Protein AF-A0A2V8WTR9-F1 (afdb_monomer_lite)

Secondary structure (DSSP, 8-state):
-EEE-SSPPPSSSSPPPEEEETTEE---EEEETTEEE----HHHHSSSS--EEEEE-TTS-BPPPEE-

Structure (mmCIF, N/CA/C/O backbone):
data_AF-A0A2V8WTR9-F1
#
_entry.id   AF-A0A2V8WTR9-F1
#
loop_
_atom_site.group_PDB
_atom_site.id
_atom_site.type_symbol
_atom_site.label_atom_id
_atom_site.label_alt_id
_atom_site.label_comp_id
_atom_site.label_asym_id
_atom_site.label_entity_id
_atom_site.label_seq_id
_atom_site.pdbx_PDB_ins_code
_atom_site.Cartn_x
_atom_site.Cartn_y
_atom_site.Cartn_z
_atom_site.occupancy
_atom_site.B_iso_or_equiv
_atom_site.auth_seq_id
_atom_site.auth_comp_id
_atom_site.auth_asym_id
_atom_site.auth_atom_id
_atom_site.pdbx_PDB_model_num
ATOM 1 N N . MET A 1 1 ? -0.935 -6.893 5.778 1.00 94.75 1 MET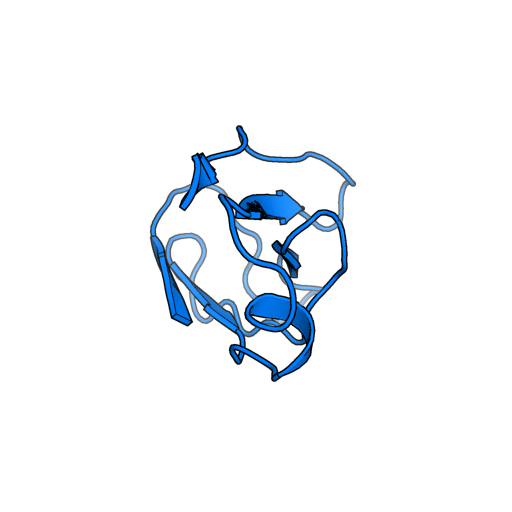 A N 1
ATOM 2 C CA . MET A 1 1 ? -1.839 -7.286 4.678 1.00 94.75 1 MET A CA 1
ATOM 3 C C . MET A 1 1 ? -1.080 -7.358 3.360 1.00 94.75 1 MET A C 1
ATOM 5 O O . MET A 1 1 ? -0.033 -6.727 3.232 1.00 94.75 1 MET A O 1
ATOM 9 N N . ARG A 1 2 ? -1.611 -8.125 2.403 1.00 95.31 2 ARG A N 1
ATOM 10 C CA . ARG A 1 2 ? -1.114 -8.254 1.028 1.00 95.31 2 ARG A CA 1
ATOM 11 C C . ARG A 1 2 ? -2.224 -7.807 0.076 1.00 95.31 2 ARG A C 1
ATOM 13 O O . ARG A 1 2 ? -3.372 -8.186 0.286 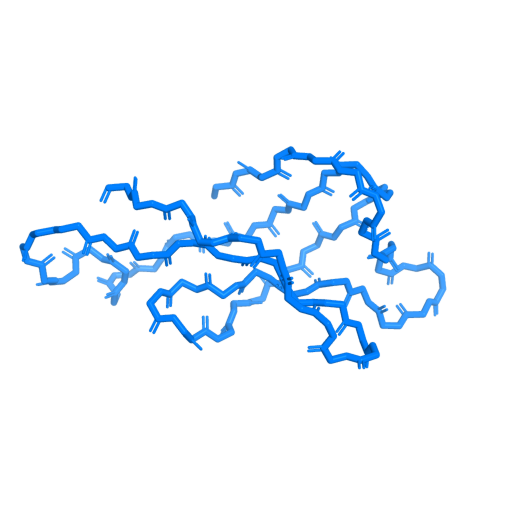1.00 95.31 2 ARG A O 1
ATOM 20 N N . VAL A 1 3 ? -1.879 -6.995 -0.916 1.00 96.50 3 VAL A N 1
ATOM 21 C CA . VAL A 1 3 ? -2.794 -6.474 -1.938 1.00 96.50 3 VAL A CA 1
ATOM 22 C C . VAL A 1 3 ? -2.295 -6.943 -3.297 1.00 96.50 3 VAL A C 1
ATOM 24 O O . VAL A 1 3 ? -1.206 -6.547 -3.713 1.00 96.50 3 VAL A O 1
ATOM 27 N N . GLU A 1 4 ? -3.097 -7.765 -3.970 1.00 95.88 4 GLU A N 1
ATOM 28 C CA . GLU A 1 4 ? -2.842 -8.211 -5.341 1.00 95.88 4 GLU A CA 1
ATOM 29 C C . GLU A 1 4 ? -3.492 -7.263 -6.348 1.00 95.88 4 GLU A C 1
ATOM 31 O O . GLU A 1 4 ? -4.582 -6.736 -6.117 1.00 95.88 4 GLU A O 1
ATOM 36 N N . GLY A 1 5 ? -2.844 -7.081 -7.492 1.00 94.50 5 GLY A N 1
ATOM 37 C CA . GLY A 1 5 ? -3.379 -6.304 -8.597 1.00 94.50 5 GLY A CA 1
ATOM 38 C C . GLY A 1 5 ? -2.438 -6.281 -9.791 1.00 94.50 5 GLY A C 1
ATOM 39 O O . GLY A 1 5 ? -1.650 -7.197 -10.010 1.00 94.50 5 GLY A O 1
ATOM 40 N N . SER A 1 6 ? -2.535 -5.223 -10.586 1.00 95.00 6 SER A N 1
ATOM 41 C CA . SER A 1 6 ? -1.697 -5.015 -11.764 1.00 95.00 6 SER A CA 1
ATOM 42 C C . SER A 1 6 ? -1.401 -3.535 -11.955 1.00 95.00 6 SER A C 1
ATOM 44 O O . SER A 1 6 ? -2.252 -2.697 -11.659 1.00 95.00 6 SER A O 1
ATOM 46 N N . GLY A 1 7 ? -0.231 -3.216 -12.512 1.00 95.06 7 GLY A N 1
ATOM 47 C CA . GLY A 1 7 ? 0.156 -1.834 -12.808 1.00 95.06 7 GLY A CA 1
ATOM 48 C C . GLY A 1 7 ? 0.640 -1.049 -11.586 1.00 95.06 7 GLY A C 1
ATOM 49 O O . GLY A 1 7 ? 0.638 0.183 -11.612 1.00 95.06 7 GL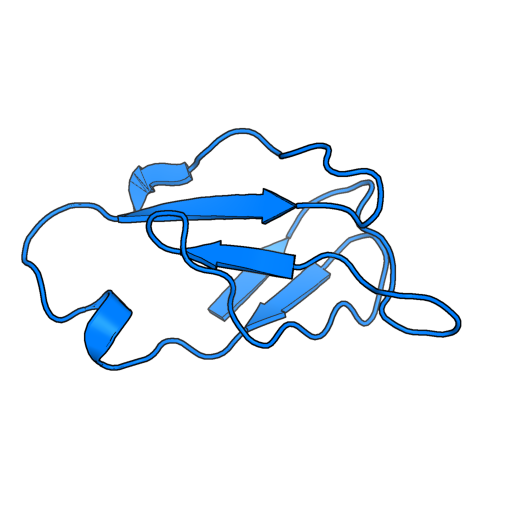Y A O 1
ATOM 50 N N . PHE A 1 8 ? 1.049 -1.738 -10.519 1.00 96.69 8 PHE A N 1
ATOM 51 C CA . PHE A 1 8 ? 1.751 -1.109 -9.403 1.00 96.69 8 PHE A CA 1
ATOM 52 C C . PHE A 1 8 ? 3.188 -0.758 -9.814 1.00 96.69 8 PHE A C 1
ATOM 54 O O . PHE A 1 8 ? 3.779 -1.393 -10.687 1.00 96.69 8 PHE A O 1
ATOM 61 N N . ALA A 1 9 ? 3.769 0.239 -9.161 1.00 97.44 9 ALA A N 1
ATOM 62 C CA . ALA A 1 9 ? 5.182 0.559 -9.248 1.00 97.44 9 ALA A CA 1
ATOM 63 C C . ALA A 1 9 ? 5.957 -0.266 -8.211 1.00 97.44 9 ALA A C 1
ATOM 65 O O . ALA A 1 9 ? 5.655 -0.228 -7.016 1.00 97.44 9 ALA A O 1
ATOM 66 N N . ALA A 1 10 ? 6.965 -1.009 -8.668 1.00 96.12 10 ALA A N 1
ATOM 67 C CA . ALA A 1 10 ? 7.858 -1.742 -7.779 1.00 96.12 10 ALA A CA 1
ATOM 68 C C . ALA A 1 10 ? 8.715 -0.774 -6.945 1.00 96.12 10 ALA A C 1
ATOM 70 O O . ALA A 1 10 ? 9.150 0.264 -7.441 1.00 96.12 10 ALA A O 1
ATOM 71 N N . SER A 1 11 ? 9.001 -1.141 -5.694 1.00 94.94 11 SER A N 1
ATOM 72 C CA . SER A 1 11 ? 9.774 -0.315 -4.747 1.00 94.94 11 SER A CA 1
ATOM 73 C C . SER A 1 11 ? 11.273 -0.222 -5.060 1.00 94.94 11 SER A C 1
ATOM 75 O O . SER A 1 11 ? 12.023 0.416 -4.327 1.00 94.94 11 SER A O 1
ATOM 77 N N . THR A 1 12 ? 11.755 -0.903 -6.097 1.00 93.94 12 THR A N 1
ATOM 78 C CA . THR A 1 12 ? 13.153 -0.854 -6.538 1.00 93.94 12 THR A CA 1
ATOM 79 C C . THR A 1 12 ? 13.177 -0.909 -8.065 1.00 93.94 12 THR A C 1
ATOM 81 O O . THR A 1 12 ? 12.507 -1.773 -8.633 1.00 93.94 12 THR A O 1
ATOM 84 N N . PRO A 1 13 ? 13.911 -0.011 -8.754 1.00 91.62 13 PRO A N 1
ATOM 85 C CA . PRO A 1 13 ? 14.841 1.000 -8.224 1.00 91.62 13 PRO A CA 1
ATOM 86 C C . PRO A 1 13 ? 14.201 2.351 -7.841 1.00 91.62 13 PRO A C 1
ATOM 88 O O . PRO A 1 13 ? 14.904 3.231 -7.355 1.00 91.62 13 PRO A O 1
ATOM 91 N N . GLY A 1 14 ? 12.907 2.550 -8.104 1.00 85.56 14 GLY A N 1
ATOM 92 C CA . GLY A 1 14 ? 12.215 3.831 -7.914 1.00 85.56 14 GLY A CA 1
ATOM 93 C C . GLY A 1 14 ? 11.294 3.865 -6.691 1.00 85.56 14 GLY A C 1
ATOM 94 O O . GLY A 1 14 ? 11.202 2.880 -5.957 1.00 85.56 14 GLY A O 1
ATOM 95 N N . PRO A 1 15 ? 10.574 4.980 -6.468 1.00 91.56 15 PRO A N 1
ATOM 96 C CA . PRO A 1 15 ? 9.502 4.993 -5.482 1.00 91.56 15 PRO A CA 1
ATOM 97 C C . PRO A 1 15 ? 8.449 3.946 -5.872 1.00 91.56 15 PRO A C 1
ATOM 99 O O . PRO A 1 15 ? 7.982 3.919 -7.009 1.00 91.56 15 PRO A O 1
ATOM 102 N N . GLY A 1 16 ? 8.102 3.064 -4.937 1.00 95.94 16 GLY A N 1
ATOM 103 C CA . GLY A 1 16 ? 7.053 2.068 -5.143 1.00 95.94 16 GLY A CA 1
ATOM 104 C C . GLY A 1 16 ? 5.660 2.650 -4.932 1.00 95.94 16 GLY A C 1
ATOM 105 O O . GLY A 1 16 ? 5.506 3.757 -4.409 1.00 95.94 16 GLY A O 1
ATOM 106 N N . SER A 1 17 ? 4.634 1.890 -5.302 1.00 98.38 17 SER A N 1
ATOM 107 C CA . SER A 1 17 ? 3.265 2.232 -4.922 1.00 98.38 17 SER A CA 1
ATOM 108 C C . SER A 1 17 ? 3.084 2.201 -3.407 1.00 98.38 17 SER A C 1
ATOM 110 O O . SER A 1 17 ? 3.776 1.486 -2.680 1.00 98.38 17 SER A O 1
ATOM 112 N N . VAL A 1 18 ? 2.106 2.962 -2.935 1.00 98.19 18 VAL A N 1
ATOM 113 C CA . VAL A 1 18 ? 1.766 3.088 -1.522 1.00 98.19 18 VAL A CA 1
ATOM 114 C C . VAL A 1 18 ? 0.354 2.566 -1.307 1.00 98.19 18 VAL A C 1
ATOM 116 O O . VAL A 1 18 ? -0.570 2.945 -2.028 1.00 98.19 18 VAL A O 1
ATOM 119 N N . VAL A 1 19 ? 0.173 1.711 -0.304 1.00 98.06 19 VAL A N 1
ATOM 120 C CA . VAL A 1 19 ? -1.158 1.315 0.147 1.00 98.06 19 VAL A CA 1
ATOM 121 C C . VAL A 1 19 ? -1.733 2.422 1.025 1.00 98.06 19 VAL A C 1
ATOM 123 O O . VAL A 1 19 ? -1.100 2.869 1.984 1.00 98.06 19 VAL A O 1
ATOM 126 N N . LEU A 1 20 ? -2.948 2.846 0.698 1.00 97.81 20 LEU A N 1
ATOM 127 C CA . LEU A 1 20 ? -3.756 3.757 1.491 1.00 97.81 20 LEU A CA 1
ATOM 128 C C . LEU A 1 20 ? -4.820 2.949 2.235 1.00 97.81 20 LEU A C 1
ATOM 130 O O . LEU A 1 20 ? -5.580 2.219 1.599 1.00 97.81 20 LEU A O 1
ATOM 134 N N . VAL A 1 21 ? -4.899 3.111 3.555 1.00 96.69 21 VAL A N 1
ATOM 135 C CA . VAL A 1 21 ? -5.956 2.528 4.395 1.00 96.69 21 VAL A CA 1
ATOM 136 C C . VAL A 1 21 ? -6.737 3.658 5.047 1.00 96.69 21 VAL A C 1
ATOM 138 O O . VAL A 1 21 ? -6.150 4.515 5.710 1.00 96.69 21 VAL A O 1
ATOM 141 N N . GLY A 1 22 ? -8.040 3.735 4.777 1.00 94.31 22 GLY A N 1
ATOM 142 C CA . GLY A 1 22 ? -8.865 4.882 5.169 1.00 94.31 22 GLY A CA 1
ATOM 143 C C . GLY A 1 22 ? -8.317 6.206 4.619 1.00 94.31 22 GLY A C 1
ATOM 144 O O . GLY A 1 22 ? -8.394 7.236 5.280 1.00 94.31 22 GLY A O 1
ATOM 145 N N . GLY A 1 23 ? -7.663 6.167 3.452 1.00 94.62 23 GLY A N 1
ATOM 146 C CA . GLY A 1 23 ? -6.965 7.311 2.854 1.00 94.62 23 GLY A CA 1
ATOM 147 C C . GLY A 1 23 ? -5.583 7.632 3.443 1.00 94.62 23 GLY A C 1
ATOM 148 O O . GLY A 1 23 ? -4.877 8.464 2.875 1.00 94.62 23 GLY A O 1
ATOM 149 N N . THR A 1 24 ? -5.158 6.963 4.518 1.00 95.62 24 THR A N 1
ATOM 150 C CA . THR A 1 24 ? -3.847 7.173 5.152 1.00 95.62 24 THR A CA 1
ATOM 151 C C . THR A 1 24 ? -2.784 6.278 4.524 1.00 95.62 24 THR A C 1
ATOM 153 O O . THR A 1 24 ? -2.959 5.064 4.438 1.00 95.62 24 THR A O 1
ATOM 156 N N . ALA A 1 25 ? -1.659 6.865 4.116 1.00 96.88 25 ALA A N 1
ATOM 157 C CA . ALA A 1 25 ? -0.527 6.128 3.566 1.00 96.88 25 ALA A CA 1
ATOM 158 C C . ALA A 1 25 ? 0.128 5.203 4.602 1.00 96.88 25 ALA A C 1
ATOM 160 O O . ALA A 1 25 ? 0.439 5.615 5.722 1.00 96.88 25 ALA A O 1
ATOM 161 N N . ARG A 1 26 ? 0.378 3.953 4.207 1.00 97.06 26 ARG A N 1
ATOM 162 C CA . ARG A 1 26 ? 1.119 2.964 4.996 1.00 97.06 26 ARG A CA 1
ATOM 163 C C . ARG A 1 26 ? 2.506 2.738 4.412 1.00 97.06 26 ARG A C 1
ATOM 165 O O . ARG A 1 26 ? 2.721 2.855 3.205 1.00 97.06 26 ARG A O 1
ATOM 172 N N . THR A 1 27 ? 3.451 2.354 5.266 1.00 95.88 27 THR A N 1
ATOM 173 C CA . THR A 1 27 ? 4.736 1.828 4.798 1.00 95.88 27 THR A CA 1
ATOM 174 C C . THR A 1 27 ? 4.465 0.611 3.918 1.00 95.88 27 THR A C 1
ATOM 176 O O . THR A 1 27 ? 3.815 -0.342 4.342 1.00 95.88 27 THR A O 1
ATOM 179 N N . THR A 1 28 ? 4.894 0.679 2.660 1.00 97.50 28 THR A N 1
ATOM 180 C CA . THR A 1 28 ? 4.500 -0.289 1.635 1.00 97.50 28 THR A CA 1
ATOM 181 C C . THR A 1 28 ? 5.728 -0.835 0.928 1.00 97.50 28 THR A C 1
ATOM 183 O O . THR A 1 28 ? 6.589 -0.070 0.497 1.00 97.50 28 THR A O 1
ATOM 186 N N . ALA A 1 29 ? 5.786 -2.157 0.787 1.00 96.94 29 ALA A N 1
ATOM 187 C CA . ALA A 1 29 ? 6.764 -2.848 -0.041 1.00 96.94 29 ALA A CA 1
ATOM 188 C C . ALA A 1 29 ? 6.049 -3.524 -1.215 1.00 96.94 29 ALA A C 1
ATOM 190 O O . ALA A 1 29 ? 5.259 -4.453 -1.018 1.00 96.94 29 ALA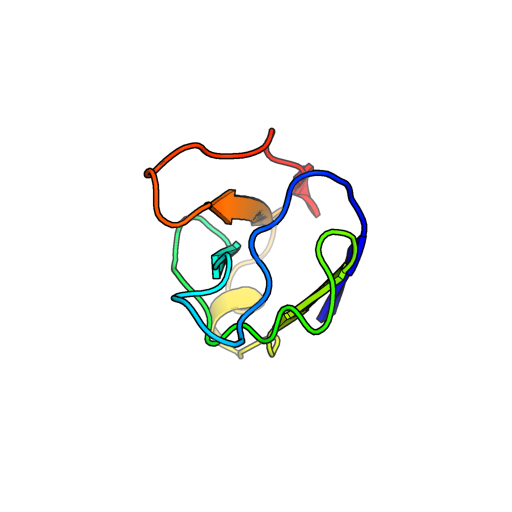 A O 1
ATOM 191 N N . CYS A 1 30 ? 6.329 -3.054 -2.428 1.00 96.81 30 CYS A N 1
ATOM 192 C CA . CYS A 1 30 ? 5.861 -3.651 -3.673 1.00 96.81 30 CYS A CA 1
ATOM 193 C C . CYS A 1 30 ? 7.036 -4.372 -4.334 1.00 96.81 30 CYS A C 1
ATOM 195 O O . CYS A 1 30 ? 7.826 -3.769 -5.063 1.00 96.81 30 CYS A O 1
ATOM 197 N N . ASN A 1 31 ? 7.172 -5.668 -4.047 1.00 92.38 31 ASN A N 1
ATOM 198 C CA . ASN A 1 31 ? 8.273 -6.487 -4.568 1.00 92.38 31 ASN A CA 1
ATOM 199 C C . ASN A 1 31 ? 8.151 -6.700 -6.085 1.00 92.38 31 ASN A C 1
ATOM 201 O O . ASN A 1 31 ? 9.142 -6.958 -6.761 1.00 92.38 31 ASN A O 1
ATOM 205 N N . THR A 1 32 ? 6.931 -6.602 -6.614 1.00 93.19 32 THR A N 1
ATOM 206 C CA . THR A 1 32 ? 6.618 -6.686 -8.042 1.00 93.19 32 THR A CA 1
ATOM 207 C C . THR A 1 32 ? 5.542 -5.660 -8.395 1.00 93.19 32 THR A C 1
ATOM 209 O O . THR A 1 32 ? 4.893 -5.093 -7.517 1.00 93.19 32 THR A O 1
ATOM 212 N N . ALA A 1 33 ? 5.286 -5.471 -9.692 1.00 95.25 33 ALA A N 1
ATOM 213 C CA . ALA A 1 33 ? 4.182 -4.644 -10.188 1.00 95.25 33 ALA A CA 1
ATOM 214 C C . ALA A 1 33 ? 2.776 -5.249 -9.955 1.00 95.25 33 ALA A C 1
ATOM 216 O O . ALA A 1 33 ? 1.782 -4.697 -10.435 1.00 95.25 33 ALA A O 1
ATOM 217 N N . LEU A 1 34 ? 2.694 -6.395 -9.266 1.00 96.12 34 LEU A N 1
ATOM 218 C CA . LEU A 1 34 ? 1.469 -7.180 -9.086 1.00 96.12 34 LEU A CA 1
ATOM 219 C C . LEU A 1 34 ? 1.055 -7.355 -7.619 1.00 96.12 34 LEU A C 1
ATOM 221 O O . LEU A 1 34 ? -0.078 -7.737 -7.348 1.00 96.12 34 LEU A O 1
ATOM 225 N N . SER A 1 35 ? 1.956 -7.105 -6.667 1.00 96.00 35 SER A N 1
ATOM 226 C CA . SER A 1 35 ? 1.692 -7.340 -5.248 1.00 96.00 35 SER A CA 1
ATOM 227 C C . SER A 1 35 ? 2.403 -6.311 -4.386 1.00 96.00 35 SER A C 1
ATOM 229 O O . SER A 1 35 ? 3.616 -6.121 -4.502 1.00 96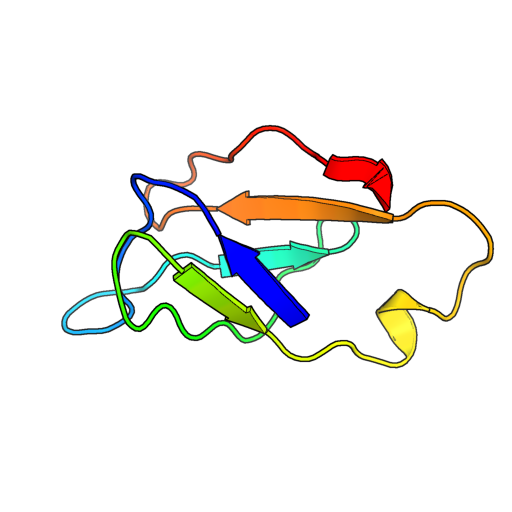.00 35 SER A O 1
ATOM 231 N N . CYS A 1 36 ? 1.660 -5.742 -3.443 1.00 97.75 36 CYS A N 1
ATOM 232 C CA . CYS A 1 36 ? 2.190 -4.874 -2.401 1.00 97.75 36 CYS A CA 1
ATOM 233 C C . CYS A 1 36 ? 1.833 -5.421 -1.018 1.00 97.75 36 CYS A C 1
ATOM 235 O O . CYS A 1 36 ? 0.768 -6.000 -0.802 1.00 97.75 36 CYS A O 1
ATOM 237 N N . THR A 1 37 ? 2.726 -5.218 -0.058 1.00 97.69 37 THR A N 1
ATOM 238 C CA . THR A 1 37 ? 2.501 -5.559 1.347 1.00 97.69 37 THR A CA 1
ATOM 239 C C . THR A 1 37 ? 2.634 -4.317 2.209 1.00 97.69 37 THR A C 1
ATOM 241 O O . THR A 1 37 ? 3.494 -3.474 1.968 1.00 97.69 37 THR A O 1
ATOM 244 N N . ALA A 1 38 ? 1.767 -4.209 3.209 1.00 97.50 38 ALA A N 1
ATOM 245 C CA . ALA A 1 38 ? 1.794 -3.141 4.200 1.00 97.50 38 ALA A CA 1
ATOM 246 C C . ALA A 1 38 ? 1.354 -3.697 5.563 1.00 97.50 38 ALA A C 1
ATOM 248 O O . ALA A 1 38 ? 0.524 -4.617 5.605 1.00 97.50 38 ALA A O 1
ATOM 249 N N . PRO A 1 39 ? 1.886 -3.193 6.686 1.00 96.25 39 PRO A N 1
ATOM 250 C CA . PRO A 1 39 ? 1.422 -3.595 8.005 1.00 96.25 39 PRO A CA 1
ATOM 251 C C . PRO A 1 39 ? -0.017 -3.113 8.235 1.00 96.25 39 PRO A C 1
ATOM 253 O O . PRO A 1 39 ? -0.419 -2.070 7.726 1.00 96.25 39 PRO A O 1
ATOM 256 N N . VAL A 1 40 ? -0.778 -3.881 9.015 1.00 93.31 40 VAL A N 1
ATOM 257 C CA . VAL A 1 40 ? -2.045 -3.416 9.596 1.00 93.31 40 VAL A CA 1
ATOM 258 C C . VAL A 1 40 ? -1.718 -2.901 10.992 1.00 93.31 40 VAL A C 1
ATOM 260 O O . VAL A 1 40 ? -1.060 -3.590 11.771 1.00 93.31 40 VAL A O 1
ATOM 263 N N . THR A 1 41 ? -2.118 -1.674 11.282 1.00 93.25 41 THR A N 1
ATOM 264 C CA . THR A 1 41 ? -1.833 -0.956 12.527 1.00 93.25 41 THR A CA 1
ATOM 265 C C . THR A 1 41 ? -3.066 -0.922 13.427 1.00 93.25 41 THR A C 1
ATOM 267 O O . THR A 1 41 ? -4.183 -1.146 12.971 1.00 93.25 41 THR A O 1
ATOM 270 N N . ALA A 1 42 ? -2.894 -0.576 14.706 1.00 93.50 42 ALA A N 1
ATOM 271 C CA . ALA A 1 42 ? -4.024 -0.407 15.623 1.00 93.50 42 ALA A CA 1
ATOM 272 C C . ALA A 1 42 ? -5.031 0.649 15.129 1.00 93.50 42 ALA A C 1
ATOM 274 O O . ALA A 1 42 ? -6.231 0.478 15.301 1.00 93.50 42 ALA A O 1
ATOM 275 N N . ALA A 1 43 ? -4.557 1.706 14.459 1.00 90.00 43 ALA A N 1
ATOM 276 C CA . ALA A 1 43 ? -5.418 2.740 13.888 1.00 90.00 43 ALA A CA 1
ATOM 277 C C . ALA A 1 43 ? -6.325 2.213 12.762 1.00 90.00 43 ALA A C 1
ATOM 279 O O . ALA A 1 43 ? -7.422 2.732 12.591 1.00 90.00 43 ALA A O 1
ATOM 280 N N . ASP A 1 44 ? -5.898 1.179 12.025 1.00 90.75 44 ASP A N 1
ATOM 281 C CA . ASP A 1 44 ? -6.703 0.569 10.955 1.00 90.75 44 ASP A CA 1
ATOM 282 C C . ASP A 1 44 ? -7.921 -0.197 11.494 1.00 90.75 44 ASP A C 1
ATOM 284 O O . ASP A 1 44 ? -8.884 -0.395 10.763 1.00 90.75 44 ASP A O 1
ATOM 288 N N . VAL A 1 45 ? -7.883 -0.621 12.763 1.00 91.31 45 VAL A N 1
ATOM 289 C CA . VAL A 1 45 ? -8.921 -1.446 13.411 1.00 91.31 45 VAL A CA 1
ATOM 290 C C . VAL A 1 45 ? -9.565 -0.765 14.623 1.00 91.31 45 VAL A C 1
ATOM 292 O O . VAL A 1 45 ? -10.363 -1.376 15.329 1.00 91.31 45 VAL A O 1
ATOM 295 N N . ALA A 1 46 ? -9.206 0.492 14.897 1.00 90.00 46 ALA A N 1
ATOM 296 C CA . ALA A 1 46 ? -9.681 1.227 16.069 1.00 90.00 46 ALA A CA 1
ATOM 297 C C . ALA A 1 46 ? -11.155 1.645 15.959 1.00 90.00 46 ALA A C 1
ATOM 299 O O . ALA A 1 46 ? -11.815 1.845 16.977 1.00 90.00 46 ALA A O 1
ATOM 300 N N . LEU A 1 47 ? -11.661 1.805 14.734 1.00 82.69 47 LEU A N 1
ATOM 301 C CA . LEU A 1 47 ? -13.041 2.187 14.463 1.00 82.69 47 LEU A CA 1
ATOM 302 C C . LEU A 1 47 ? -13.821 0.972 13.971 1.00 82.69 47 LEU A C 1
ATOM 304 O O . LEU A 1 47 ? -13.372 0.252 13.084 1.00 82.69 47 LEU A O 1
ATOM 308 N N . ALA A 1 48 ? -15.008 0.769 14.538 1.00 86.12 48 ALA A N 1
ATOM 309 C CA . ALA A 1 48 ? -15.942 -0.223 14.033 1.00 86.12 48 ALA A CA 1
ATOM 310 C C . ALA A 1 48 ? -16.524 0.234 12.687 1.00 86.12 48 ALA A C 1
ATOM 312 O O . ALA A 1 48 ? -16.869 1.404 12.515 1.00 86.12 48 ALA A O 1
ATOM 313 N N . GLY A 1 49 ? -16.676 -0.708 11.759 1.00 90.56 49 GLY A N 1
ATOM 314 C CA . GLY A 1 49 ? -17.193 -0.461 10.416 1.00 90.56 49 GLY A CA 1
ATOM 315 C C . GLY A 1 49 ? -16.168 -0.789 9.337 1.00 90.56 49 GLY A C 1
ATOM 316 O O . GLY A 1 49 ? -15.100 -1.326 9.626 1.00 90.56 49 GLY A O 1
ATOM 317 N N . SER A 1 50 ? -16.526 -0.484 8.091 1.00 91.94 50 SER A N 1
ATOM 318 C CA . SER A 1 50 ? -15.669 -0.785 6.950 1.00 91.94 50 SER A CA 1
ATOM 319 C C . SER A 1 50 ? -14.577 0.252 6.734 1.00 91.94 50 SER A C 1
ATOM 321 O O . SER A 1 50 ? -14.800 1.453 6.912 1.00 91.94 50 SER A O 1
ATOM 323 N N . VAL A 1 51 ? -13.416 -0.204 6.267 1.00 94.69 51 VAL A N 1
ATOM 324 C CA . VAL A 1 51 ? -12.281 0.659 5.913 1.00 94.69 51 VAL A CA 1
ATOM 325 C C . VAL A 1 51 ? -11.957 0.532 4.430 1.00 94.69 51 VAL A C 1
ATOM 327 O O . VAL A 1 51 ? -11.959 -0.559 3.865 1.00 94.69 51 VAL A O 1
ATOM 330 N N . SER A 1 52 ? -11.683 1.658 3.770 1.00 95.75 52 SER A N 1
ATOM 331 C CA . SER A 1 52 ? -11.280 1.646 2.367 1.00 95.75 52 SER A CA 1
ATOM 332 C C . SER A 1 52 ? -9.803 1.297 2.216 1.00 95.75 52 SER A C 1
ATOM 334 O O . SER A 1 52 ? -8.950 1.820 2.933 1.00 95.75 52 SER A O 1
ATOM 336 N N . VAL A 1 53 ? -9.495 0.452 1.237 1.00 96.94 53 VAL A N 1
ATOM 337 C CA . VAL A 1 53 ? -8.133 0.151 0.798 1.00 96.94 53 VAL A CA 1
ATOM 338 C C . VAL A 1 53 ? -7.970 0.566 -0.655 1.00 96.94 53 VAL A C 1
ATOM 340 O O . VAL A 1 53 ? -8.798 0.244 -1.510 1.00 96.94 53 VAL A O 1
ATOM 343 N N . GLN A 1 54 ? -6.892 1.297 -0.928 1.00 97.69 54 GLN A N 1
ATOM 344 C CA . GLN A 1 54 ? -6.493 1.732 -2.265 1.00 97.69 54 GLN A CA 1
ATOM 345 C C . GLN A 1 54 ? -4.984 1.604 -2.436 1.00 97.69 54 GLN A C 1
ATOM 347 O O . GLN A 1 54 ? -4.232 1.639 -1.465 1.00 97.69 54 GLN A O 1
ATOM 352 N N . ILE A 1 55 ? -4.536 1.530 -3.683 1.00 98.31 55 ILE A N 1
ATOM 353 C CA . ILE A 1 55 ? -3.134 1.704 -4.054 1.00 98.31 55 ILE A CA 1
ATOM 354 C C . ILE A 1 55 ? -2.975 3.059 -4.728 1.00 98.31 55 ILE A C 1
ATOM 356 O O . ILE A 1 55 ? -3.792 3.421 -5.574 1.00 98.31 55 ILE A O 1
ATOM 360 N N . GLN A 1 56 ? -1.926 3.796 -4.373 1.00 98.50 56 GLN A N 1
ATOM 361 C CA . GLN A 1 56 ? -1.503 5.004 -5.068 1.00 98.50 56 GLN A CA 1
ATOM 362 C C . GLN A 1 56 ? -0.123 4.793 -5.688 1.00 98.50 56 GLN A C 1
ATOM 364 O O . GLN A 1 56 ? 0.827 4.431 -4.995 1.00 98.50 56 GLN A O 1
ATOM 369 N N . ASN A 1 57 ? -0.010 5.032 -6.990 1.00 97.81 57 ASN A N 1
ATOM 370 C CA . ASN A 1 57 ? 1.268 5.028 -7.691 1.00 97.81 57 ASN A CA 1
ATOM 371 C C . ASN A 1 57 ? 2.019 6.358 -7.477 1.00 97.81 57 ASN A C 1
ATOM 373 O O . ASN A 1 57 ? 1.395 7.364 -7.131 1.00 97.81 57 ASN A O 1
ATOM 377 N N . PRO A 1 58 ? 3.344 6.402 -7.719 1.00 97.44 58 PRO A N 1
ATOM 378 C CA . PRO A 1 58 ? 4.137 7.629 -7.581 1.00 97.44 58 PRO A CA 1
ATOM 379 C C . PRO A 1 58 ? 3.667 8.800 -8.455 1.00 97.44 58 PRO A C 1
ATOM 381 O O . PRO A 1 58 ? 3.901 9.952 -8.110 1.00 97.44 58 PRO A O 1
ATOM 384 N N . ASP A 1 59 ? 2.982 8.518 -9.568 1.00 96.19 59 ASP A N 1
ATOM 385 C CA . ASP A 1 59 ? 2.358 9.521 -10.444 1.00 96.19 59 ASP A CA 1
ATOM 386 C C . ASP A 1 59 ? 1.052 10.107 -9.867 1.00 96.19 59 ASP A C 1
ATOM 388 O O . ASP A 1 59 ? 0.390 10.927 -10.503 1.00 96.19 59 ASP A O 1
ATOM 392 N N . GLY A 1 60 ? 0.662 9.676 -8.666 1.00 96.44 60 GLY A N 1
ATOM 393 C CA . GLY A 1 60 ? -0.520 10.125 -7.947 1.00 96.44 60 GLY A CA 1
ATOM 394 C C . GLY A 1 60 ? -1.802 9.372 -8.300 1.00 96.44 60 GLY A C 1
ATOM 395 O O . GLY A 1 60 ? -2.790 9.538 -7.575 1.00 96.44 60 GLY A O 1
ATOM 396 N N . LYS A 1 61 ? -1.813 8.524 -9.341 1.00 96.62 61 LYS A N 1
ATOM 397 C CA . LYS A 1 61 ? -3.009 7.759 -9.726 1.00 96.62 61 LYS A CA 1
ATOM 398 C C . LYS A 1 61 ? -3.365 6.738 -8.658 1.00 96.62 61 LYS A C 1
A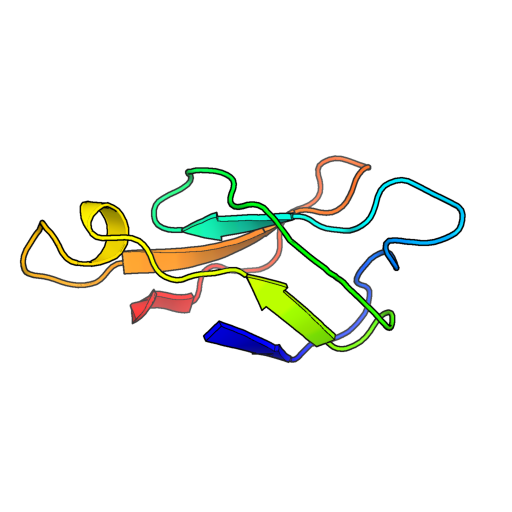TOM 400 O O . LYS A 1 61 ? -2.498 6.046 -8.125 1.00 96.62 61 LYS A O 1
ATOM 405 N N . LYS A 1 62 ? -4.662 6.634 -8.374 1.00 97.50 62 LYS A N 1
ATOM 406 C CA . LYS A 1 62 ? -5.209 5.698 -7.394 1.00 97.50 62 LYS A CA 1
ATOM 407 C C . LYS A 1 62 ? -5.976 4.576 -8.076 1.00 97.50 62 LYS A C 1
ATOM 409 O O . LYS A 1 62 ? -6.621 4.796 -9.100 1.00 97.50 62 LYS A O 1
ATOM 414 N N . SER A 1 63 ? -5.940 3.394 -7.477 1.00 97.12 63 SER A N 1
ATOM 415 C CA . SER A 1 63 ? -6.873 2.320 -7.802 1.00 97.12 63 SER A CA 1
ATOM 416 C C . SER A 1 63 ? -8.294 2.667 -7.346 1.00 97.12 63 SER A C 1
ATOM 418 O O . SER A 1 63 ? -8.520 3.584 -6.544 1.00 97.12 63 SER A O 1
ATOM 420 N N . ASN A 1 64 ? -9.255 1.847 -7.770 1.00 96.19 64 ASN A N 1
ATOM 421 C CA . ASN A 1 64 ? -10.556 1.793 -7.111 1.00 96.19 64 ASN A CA 1
ATOM 422 C C . ASN A 1 64 ? -10.383 1.467 -5.621 1.00 96.19 64 ASN A C 1
ATOM 424 O O . ASN A 1 64 ? -9.408 0.818 -5.223 1.00 96.19 64 ASN A O 1
ATOM 428 N N . ALA A 1 65 ? -11.329 1.939 -4.812 1.00 95.94 65 ALA A N 1
ATOM 429 C CA . ALA A 1 65 ? -11.404 1.600 -3.402 1.00 95.94 65 ALA A CA 1
ATOM 430 C C . ALA A 1 65 ? -12.114 0.261 -3.216 1.00 95.94 65 ALA A C 1
ATOM 432 O O . ALA A 1 65 ? -13.195 0.046 -3.764 1.00 95.94 65 ALA A O 1
ATOM 433 N N . VAL A 1 66 ? -11.511 -0.607 -2.411 1.00 95.75 66 VAL A N 1
ATOM 434 C CA . VAL A 1 66 ? -12.163 -1.803 -1.876 1.00 95.75 66 VAL A CA 1
ATOM 435 C C . VAL A 1 66 ? -12.520 -1.513 -0.426 1.00 95.75 66 VAL A C 1
ATOM 437 O O . VAL A 1 66 ? -11.668 -1.049 0.326 1.00 95.75 66 VAL A O 1
ATOM 440 N N . LEU A 1 67 ? -13.773 -1.746 -0.046 1.00 95.19 67 LEU A N 1
ATOM 441 C CA . LEU A 1 67 ? -14.195 -1.695 1.351 1.00 95.19 67 LEU A CA 1
ATOM 442 C C . LEU A 1 67 ? -13.979 -3.074 1.971 1.00 95.19 67 LEU A C 1
ATOM 444 O O . LEU A 1 67 ? -14.415 -4.075 1.399 1.00 95.19 67 LEU A O 1
ATOM 448 N N . LEU A 1 68 ? -13.284 -3.102 3.104 1.00 90.00 68 LEU A N 1
ATOM 449 C CA . LEU A 1 68 ? -13.121 -4.273 3.967 1.00 90.00 68 LEU A CA 1
ATOM 450 C C . LEU A 1 68 ? -14.055 -4.167 5.164 1.00 90.00 68 LEU A C 1
ATOM 452 O O . LEU A 1 68 ? -14.255 -3.021 5.621 1.00 90.00 68 LEU A O 1
#

Sequence (68 aa):
MRVEGSGFAASTPGPGSVVLVGGTARTTACNTALSCTAPVTAADVALAGSVSVQIQNPDGKKSNAVLL

pLDDT: mean 94.93, std 3.14, range [82.69, 98.5]

Radius of gyration: 11.5 Å; chains: 1; bounding box: 32×18×29 Å

Foldseek 3Di:
DKDFDAQWAAVPPHNTKFKAKLNHTFDWGRNDRTMIDGDDDCVSVVDPDWIWIWIAHPVRDIDDTDTD